Protein AF-A0A6B0DGQ0-F1 (afdb_monomer_lite)

Sequence (164 aa):
MDPNSLLRFLIGILFLSIASYQDIKKREVNTIIFLLMGLIGIFLMFFEFRLDIGIFIALIIFIISFFNIKKMDHILNIFLLIILILYLYYGGNKIIFVDSILLLIFKYLYYSGLLMGGADTKAMMAITLLIPYYPVTFTGLDIRTQIVSIIFPYPIEVLFYSVI

pLDDT: mean 89.14, std 8.34, range [58.31, 97.69]

Secondary structure (DSSP, 8-state):
--HHHHHHHHHHHHHHHHHHHHHHHHS---HHHHHHHHHHHHHHHHHHTTT-HHHHHHHHHHHHHHHT-GGGHHHHHHHHHHHHHHHHHTT--HHHHHHHHHHHHHHHHHHHTSS--HHHHHHHHHHHHH--S--HHHHSS--TTSHHHHHS-HHHHHHHHHH-

Structure (mmCIF, N/CA/C/O backbone):
data_AF-A0A6B0DGQ0-F1
#
_entry.id   AF-A0A6B0DGQ0-F1
#
loop_
_atom_site.group_PDB
_atom_site.id
_atom_site.type_symbol
_atom_site.label_atom_id
_atom_site.label_alt_id
_atom_site.label_comp_id
_atom_site.label_asym_id
_atom_site.label_entity_id
_atom_site.label_seq_id
_atom_site.pdbx_PDB_ins_code
_atom_site.Cartn_x
_atom_site.Cartn_y
_atom_site.Cartn_z
_atom_site.occupancy
_atom_site.B_iso_or_equiv
_atom_site.auth_seq_id
_atom_site.auth_comp_id
_atom_site.auth_asym_id
_atom_site.auth_atom_id
_atom_site.pdbx_PDB_model_num
ATOM 1 N N . MET A 1 1 ? -9.438 -12.649 -19.478 1.00 58.31 1 MET A N 1
ATOM 2 C CA . MET A 1 1 ? -9.562 -12.355 -18.035 1.00 58.31 1 MET A CA 1
ATOM 3 C C . MET A 1 1 ? -8.210 -12.602 -17.417 1.00 58.31 1 MET A C 1
ATOM 5 O O . MET A 1 1 ? -7.667 -13.674 -17.651 1.00 58.31 1 MET A O 1
ATOM 9 N N . ASP A 1 2 ? -7.647 -11.630 -16.709 1.00 73.12 2 ASP A N 1
ATOM 10 C CA . ASP A 1 2 ? -6.420 -11.885 -15.963 1.00 73.12 2 ASP A CA 1
ATOM 11 C C . ASP A 1 2 ? -6.789 -12.413 -14.567 1.00 73.12 2 ASP A C 1
ATOM 13 O O . ASP A 1 2 ? -7.297 -11.637 -13.746 1.00 73.12 2 ASP A O 1
ATOM 17 N N . PRO A 1 3 ? -6.578 -13.715 -14.296 1.00 78.00 3 PRO A N 1
ATOM 18 C CA . PRO A 1 3 ? -7.027 -14.348 -13.061 1.00 78.00 3 PRO A CA 1
ATOM 19 C C . PRO A 1 3 ? -6.387 -13.723 -11.816 1.00 78.00 3 PRO A C 1
ATOM 21 O O . PRO A 1 3 ? -7.023 -13.694 -10.764 1.00 78.00 3 PRO A O 1
ATOM 24 N N . ASN A 1 4 ? -5.178 -13.164 -11.935 1.00 83.75 4 ASN A N 1
ATOM 25 C CA . ASN A 1 4 ? -4.488 -12.523 -10.818 1.00 83.75 4 ASN A CA 1
ATOM 26 C C . ASN A 1 4 ? -5.198 -11.231 -10.375 1.00 83.75 4 ASN A C 1
ATOM 28 O O . ASN A 1 4 ? -5.487 -11.049 -9.192 1.00 83.75 4 ASN A O 1
ATOM 32 N N . SER A 1 5 ? -5.564 -10.363 -11.327 1.00 84.00 5 SER A N 1
ATOM 33 C CA . SER A 1 5 ? -6.314 -9.132 -11.027 1.00 84.00 5 SER A CA 1
ATOM 34 C C . SER A 1 5 ? -7.673 -9.403 -10.369 1.00 84.00 5 SER A C 1
ATOM 36 O O . SER A 1 5 ? -8.048 -8.721 -9.415 1.00 84.00 5 SER A O 1
ATOM 38 N N . LEU A 1 6 ? -8.396 -10.428 -10.839 1.00 87.00 6 LEU A N 1
ATOM 39 C CA . LEU A 1 6 ? -9.690 -10.813 -10.278 1.00 87.00 6 LEU A CA 1
ATOM 40 C C . LEU A 1 6 ? -9.535 -11.372 -8.860 1.00 87.00 6 LEU A C 1
ATOM 42 O O . LEU A 1 6 ? -10.303 -11.006 -7.973 1.00 87.00 6 LEU A O 1
ATOM 46 N N . LEU A 1 7 ? -8.526 -12.216 -8.633 1.00 91.06 7 LEU A N 1
ATOM 47 C CA . LEU A 1 7 ? -8.230 -12.772 -7.315 1.00 91.06 7 LEU A CA 1
ATOM 48 C C . LEU A 1 7 ? -7.950 -11.662 -6.292 1.00 91.06 7 LEU A C 1
ATOM 50 O O . LEU A 1 7 ? -8.576 -11.640 -5.234 1.00 91.06 7 LEU A O 1
ATOM 54 N N . ARG A 1 8 ? -7.061 -10.716 -6.626 1.00 92.38 8 ARG A N 1
ATOM 55 C CA . ARG A 1 8 ? -6.745 -9.550 -5.781 1.00 92.38 8 ARG A CA 1
ATOM 56 C C . ARG A 1 8 ? -8.001 -8.750 -5.433 1.00 92.38 8 ARG A C 1
ATOM 58 O O . ARG A 1 8 ? -8.221 -8.422 -4.269 1.00 92.38 8 ARG A O 1
ATOM 65 N N . PHE A 1 9 ? -8.849 -8.493 -6.428 1.00 90.81 9 PHE A N 1
ATOM 66 C CA . PHE A 1 9 ? -10.098 -7.760 -6.243 1.00 90.81 9 PHE A CA 1
ATOM 67 C C . PHE A 1 9 ? -11.086 -8.488 -5.319 1.00 90.81 9 PHE A C 1
ATOM 69 O O . PHE A 1 9 ? -11.619 -7.881 -4.391 1.00 90.81 9 PHE A O 1
ATOM 76 N N . LEU A 1 10 ? -11.285 -9.796 -5.513 1.00 93.00 10 LEU A N 1
ATOM 77 C CA . LEU A 1 10 ? -12.168 -10.608 -4.668 1.00 93.00 10 LEU A CA 1
ATOM 78 C C . LEU A 1 10 ? -11.670 -10.698 -3.221 1.00 93.00 10 LEU A C 1
ATOM 80 O O . LEU A 1 10 ? -12.472 -10.593 -2.293 1.00 93.00 10 LEU A O 1
ATOM 84 N N . ILE A 1 11 ? -10.355 -10.840 -3.018 1.00 95.50 11 ILE A N 1
ATOM 85 C CA . ILE A 1 11 ? -9.744 -10.779 -1.682 1.00 95.50 11 ILE A CA 1
ATOM 86 C C . ILE A 1 11 ? -10.029 -9.414 -1.046 1.00 95.50 11 ILE A C 1
ATOM 88 O O . ILE A 1 11 ? -10.439 -9.356 0.112 1.00 95.50 11 ILE A O 1
ATOM 92 N N . GLY A 1 12 ? -9.877 -8.327 -1.805 1.00 94.56 12 GLY A N 1
ATOM 93 C CA . GLY A 1 12 ? -10.156 -6.972 -1.330 1.00 94.56 12 GLY A CA 1
ATOM 94 C C . GLY A 1 12 ? -11.603 -6.813 -0.871 1.00 94.56 12 GLY A C 1
ATOM 95 O O . GLY A 1 12 ? -11.840 -6.397 0.263 1.00 94.56 12 GLY A O 1
ATOM 96 N N . ILE A 1 13 ? -12.568 -7.230 -1.699 1.00 94.44 13 ILE A N 1
ATOM 97 C CA . ILE A 1 13 ? -13.994 -7.224 -1.339 1.00 94.44 13 ILE A CA 1
ATOM 98 C C . ILE A 1 13 ? -14.233 -8.014 -0.056 1.00 94.44 13 ILE A C 1
ATOM 100 O O . ILE A 1 13 ? -14.934 -7.530 0.832 1.00 94.44 13 ILE A O 1
ATOM 104 N N . LEU A 1 14 ? -13.660 -9.212 0.062 1.00 96.75 14 LEU A N 1
ATOM 105 C CA . LEU A 1 14 ? -13.858 -10.071 1.225 1.00 96.75 14 LEU A CA 1
ATOM 106 C C . LEU A 1 14 ? -13.369 -9.392 2.511 1.00 96.75 14 LEU A C 1
ATOM 108 O O . LEU A 1 14 ? -14.125 -9.298 3.479 1.00 96.75 14 LEU A O 1
ATOM 112 N N . PHE A 1 15 ? -12.140 -8.873 2.521 1.00 96.81 15 PHE A N 1
ATOM 113 C CA . PHE A 1 15 ? -11.566 -8.219 3.700 1.00 96.81 15 PHE A CA 1
ATOM 114 C C . PHE A 1 15 ? -12.291 -6.912 4.050 1.00 96.81 15 PHE A C 1
ATOM 116 O O . PHE A 1 15 ? -12.591 -6.683 5.224 1.00 96.81 15 PHE A O 1
ATOM 123 N N . LEU A 1 16 ? -12.635 -6.091 3.053 1.00 94.81 16 LEU A N 1
ATOM 124 C CA . LEU A 1 16 ? -13.374 -4.841 3.263 1.00 94.81 16 LEU A CA 1
ATOM 125 C C . LEU A 1 16 ? -14.815 -5.088 3.723 1.00 94.81 16 LEU A C 1
ATOM 127 O O . LEU A 1 16 ? -15.307 -4.363 4.583 1.00 94.81 16 LEU A O 1
ATOM 131 N N . SER A 1 17 ? -15.473 -6.144 3.241 1.00 95.50 17 SER A N 1
ATOM 132 C CA . SER A 1 17 ? -16.812 -6.532 3.710 1.00 95.50 17 SER A CA 1
ATOM 133 C C . SER A 1 17 ? -16.782 -6.988 5.168 1.00 95.50 17 SER A C 1
ATOM 135 O O . SER A 1 17 ? -17.650 -6.611 5.956 1.00 95.50 17 SER A O 1
ATOM 137 N N . ILE A 1 18 ? -15.756 -7.756 5.560 1.00 95.56 18 ILE A N 1
ATOM 138 C CA . ILE A 1 18 ? -15.550 -8.145 6.963 1.00 95.56 18 ILE A CA 1
ATOM 139 C C . ILE A 1 18 ? -15.288 -6.906 7.827 1.00 95.56 18 ILE A C 1
ATOM 141 O O . ILE A 1 18 ? -15.868 -6.793 8.908 1.00 95.56 18 ILE A O 1
ATOM 145 N N . ALA A 1 19 ? -14.445 -5.980 7.362 1.00 93.94 19 ALA A N 1
ATOM 146 C CA . ALA A 1 19 ? -14.165 -4.727 8.060 1.00 93.94 19 ALA A CA 1
ATOM 147 C C . ALA A 1 19 ? -15.433 -3.878 8.233 1.00 93.94 19 ALA A C 1
ATOM 149 O O . ALA A 1 19 ? -15.738 -3.468 9.348 1.00 93.94 19 ALA A O 1
ATOM 150 N N . SER A 1 20 ? -16.215 -3.701 7.167 1.00 93.69 20 SER A N 1
ATOM 151 C CA . SER A 1 20 ? -17.483 -2.964 7.187 1.00 93.69 20 SER A CA 1
ATOM 152 C C . SER A 1 20 ? -18.492 -3.589 8.155 1.00 93.69 20 SER A C 1
ATOM 154 O O . SER A 1 20 ? -19.090 -2.895 8.975 1.00 93.69 20 SER A O 1
ATOM 156 N N . TYR A 1 21 ? -18.622 -4.918 8.153 1.00 94.94 21 TYR A N 1
ATOM 157 C CA . TYR A 1 21 ? -19.480 -5.611 9.114 1.00 94.94 21 TYR A CA 1
ATOM 158 C C . TYR A 1 21 ? -19.017 -5.417 10.569 1.00 94.94 21 TYR A C 1
ATOM 160 O O . TYR A 1 21 ? -19.849 -5.238 11.464 1.00 94.94 21 TYR A O 1
ATOM 168 N N . GLN A 1 22 ? -17.704 -5.445 10.828 1.00 93.12 22 GLN A N 1
ATOM 169 C CA . GLN A 1 22 ? -17.166 -5.173 12.165 1.00 93.12 22 GLN A CA 1
ATOM 170 C C . GLN A 1 22 ? -17.438 -3.740 12.610 1.00 93.12 22 GLN A C 1
ATOM 172 O O . GLN A 1 22 ? -17.868 -3.554 13.748 1.00 93.12 22 GLN A O 1
ATOM 177 N N . ASP A 1 23 ? -17.265 -2.771 11.715 1.00 91.25 23 ASP A N 1
ATOM 178 C CA . ASP A 1 23 ? -17.545 -1.366 11.993 1.00 91.25 23 ASP A CA 1
ATOM 179 C C . ASP A 1 23 ? -19.015 -1.147 12.381 1.00 91.25 23 ASP A C 1
ATOM 181 O O . ASP A 1 23 ? -19.316 -0.576 13.428 1.00 91.25 23 ASP A O 1
ATOM 185 N N . ILE A 1 24 ? -19.953 -1.726 11.622 1.00 91.81 24 ILE A N 1
ATOM 186 C CA . ILE A 1 24 ? -21.391 -1.644 11.926 1.00 91.81 24 ILE A CA 1
ATOM 187 C C . ILE A 1 24 ? -21.706 -2.270 13.292 1.00 9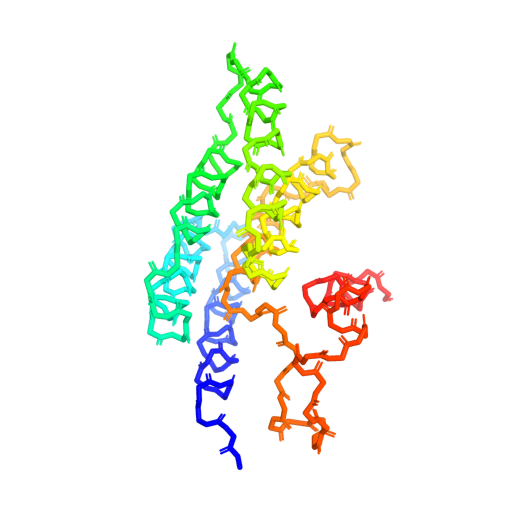1.81 24 ILE A C 1
ATOM 189 O O . ILE A 1 24 ? -22.476 -1.709 14.075 1.00 91.81 24 ILE A O 1
ATOM 193 N N . LYS A 1 25 ? -21.127 -3.442 13.589 1.00 91.81 25 LYS A N 1
ATOM 194 C CA . LYS A 1 25 ? -21.470 -4.224 14.786 1.00 91.81 25 LYS A CA 1
ATOM 195 C C . LYS A 1 25 ? -20.798 -3.723 16.063 1.00 91.81 25 LYS A C 1
ATOM 197 O O . LYS A 1 25 ? -21.400 -3.801 17.130 1.00 91.81 25 LYS A O 1
ATOM 202 N N . LYS A 1 26 ? -19.536 -3.304 15.975 1.00 90.44 26 LYS A N 1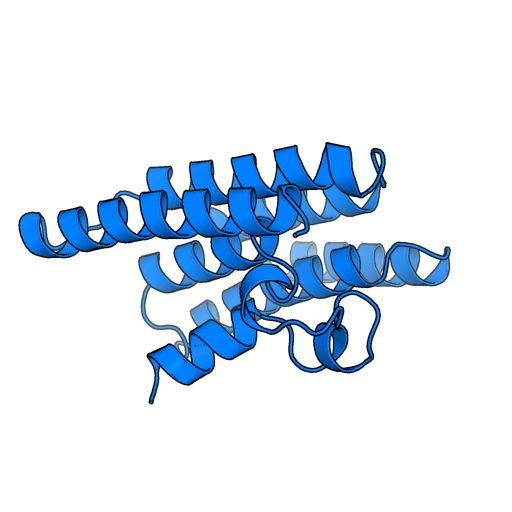
ATOM 203 C CA . LYS A 1 26 ? -18.678 -3.001 17.131 1.00 90.44 26 LYS A CA 1
ATOM 204 C C . LYS A 1 26 ? -18.264 -1.534 17.206 1.00 90.44 26 LYS A C 1
ATOM 206 O O . LYS A 1 26 ? -17.658 -1.165 18.202 1.00 90.44 26 LYS A O 1
ATOM 211 N N . ARG A 1 27 ? -18.591 -0.721 16.191 1.00 86.19 27 ARG A N 1
ATOM 212 C CA . ARG A 1 27 ? -18.104 0.664 16.019 1.00 86.19 27 ARG A CA 1
ATOM 213 C C . ARG A 1 27 ? -16.580 0.776 16.002 1.00 86.19 27 ARG A C 1
ATOM 215 O O . ARG A 1 27 ? -16.031 1.842 16.248 1.00 86.19 27 ARG A O 1
ATOM 222 N N . GLU A 1 28 ? -15.911 -0.338 15.719 1.00 87.88 28 GLU A N 1
ATOM 223 C CA . GLU A 1 28 ? -14.464 -0.461 15.661 1.00 87.88 28 GLU A CA 1
ATOM 224 C C . G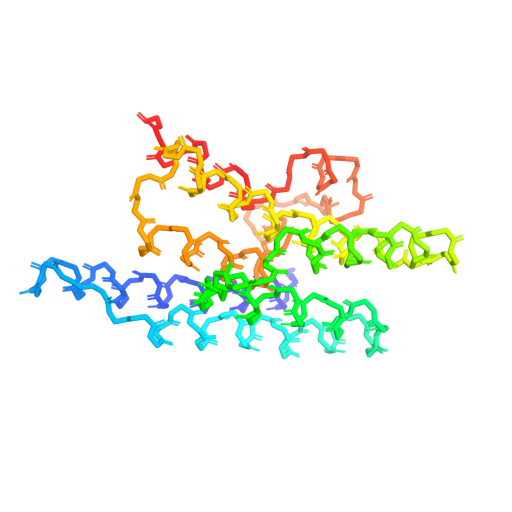LU A 1 28 ? -14.090 -1.553 14.656 1.00 87.88 28 GLU A C 1
ATOM 226 O O . GLU A 1 28 ? -14.719 -2.616 14.599 1.00 87.88 28 GLU A O 1
ATOM 231 N N . VAL A 1 29 ? -13.013 -1.320 13.907 1.00 90.12 29 VAL A N 1
ATOM 232 C CA . VAL A 1 29 ? -12.445 -2.296 12.973 1.00 90.12 29 VAL A CA 1
ATOM 233 C C . VAL A 1 29 ? -11.124 -2.816 13.517 1.00 90.12 29 VAL A C 1
ATOM 235 O O . VAL A 1 29 ? -10.220 -2.046 13.855 1.00 90.12 29 VAL A O 1
ATOM 238 N N . ASN A 1 30 ? -10.972 -4.142 13.562 1.00 92.00 30 ASN A N 1
ATOM 239 C CA . ASN A 1 30 ? -9.715 -4.730 13.999 1.00 92.00 30 ASN A CA 1
ATOM 240 C C . ASN A 1 30 ? -8.601 -4.440 12.980 1.00 92.00 30 ASN A C 1
ATOM 242 O O . ASN A 1 30 ? -8.650 -4.874 11.830 1.00 92.00 30 ASN A O 1
ATOM 246 N N . THR A 1 31 ? -7.544 -3.777 13.451 1.00 93.50 31 THR A N 1
ATOM 247 C CA . THR A 1 31 ? -6.343 -3.452 12.670 1.00 93.50 31 THR A CA 1
ATOM 248 C C . THR A 1 31 ? -5.727 -4.679 11.979 1.00 93.50 31 THR A C 1
ATOM 250 O O . THR A 1 31 ? -5.185 -4.549 10.884 1.00 93.50 31 THR A O 1
ATOM 253 N N . ILE A 1 32 ? -5.838 -5.876 12.567 1.00 94.19 32 ILE A N 1
ATOM 254 C CA . ILE A 1 32 ? -5.276 -7.117 12.004 1.00 94.19 32 ILE A CA 1
ATOM 255 C C . ILE A 1 32 ? -5.831 -7.418 10.601 1.00 94.19 32 ILE A C 1
ATOM 257 O O . ILE A 1 32 ? -5.098 -7.950 9.772 1.00 94.19 32 ILE A O 1
ATOM 261 N N . ILE A 1 33 ? -7.080 -7.038 10.304 1.00 95.19 33 ILE A N 1
ATOM 262 C CA . ILE A 1 33 ? -7.699 -7.263 8.986 1.00 95.19 33 ILE A CA 1
ATOM 263 C C . ILE A 1 33 ? -6.880 -6.572 7.895 1.00 95.19 33 ILE A C 1
ATOM 265 O O . ILE A 1 33 ? -6.486 -7.209 6.921 1.00 95.19 33 ILE A O 1
ATOM 269 N N . PHE A 1 34 ? -6.568 -5.289 8.084 1.00 96.50 34 PHE A N 1
ATOM 270 C CA . PHE A 1 34 ? -5.804 -4.516 7.107 1.00 96.50 34 PHE A CA 1
ATOM 271 C C . PHE A 1 34 ? -4.339 -4.948 7.042 1.00 96.50 34 PHE A C 1
ATOM 273 O O . PHE A 1 34 ? -3.757 -4.962 5.960 1.00 96.50 34 PHE A O 1
ATOM 280 N N . LEU A 1 35 ? -3.756 -5.368 8.170 1.00 97.19 35 LEU A N 1
ATOM 281 C CA . LEU A 1 35 ? -2.397 -5.912 8.183 1.00 97.19 35 LEU A CA 1
ATOM 282 C C . LEU A 1 35 ? -2.310 -7.179 7.322 1.00 97.19 35 LEU A C 1
ATOM 284 O O . LEU A 1 35 ? -1.450 -7.270 6.451 1.00 97.19 35 LEU A O 1
ATOM 288 N N . LEU A 1 36 ? -3.224 -8.132 7.531 1.00 97.56 36 LEU A N 1
ATOM 289 C CA . LEU A 1 36 ? -3.290 -9.361 6.740 1.00 97.56 36 LEU A CA 1
ATOM 290 C C . LEU A 1 36 ? -3.564 -9.063 5.266 1.00 97.56 36 LEU A C 1
ATOM 292 O O . LEU A 1 36 ? -2.906 -9.639 4.406 1.00 97.56 36 LEU A O 1
ATOM 296 N N . MET A 1 37 ? -4.477 -8.135 4.974 1.00 97.50 37 MET A N 1
ATOM 297 C CA . MET A 1 37 ? -4.781 -7.726 3.603 1.00 97.50 37 MET A CA 1
ATOM 298 C C . MET A 1 37 ? -3.538 -7.178 2.880 1.00 97.50 37 MET A C 1
ATOM 300 O O . MET A 1 37 ? -3.238 -7.613 1.769 1.00 97.50 37 MET A O 1
ATOM 304 N N . GLY A 1 38 ? -2.774 -6.290 3.525 1.00 97.06 38 GLY A N 1
ATOM 305 C CA . GLY A 1 38 ? -1.529 -5.756 2.963 1.00 97.06 38 GLY A CA 1
ATOM 306 C C . GLY A 1 38 ? -0.437 -6.820 2.802 1.00 97.06 38 GLY A C 1
ATOM 307 O O . GLY A 1 38 ? 0.222 -6.869 1.765 1.00 97.06 38 GLY A O 1
ATOM 308 N N . LEU A 1 39 ? -0.283 -7.726 3.777 1.00 97.69 39 LEU A N 1
ATOM 309 C CA . LEU A 1 39 ? 0.674 -8.838 3.691 1.00 97.69 39 LEU A CA 1
ATOM 310 C C . LEU A 1 39 ? 0.329 -9.825 2.567 1.00 97.69 39 LEU A C 1
ATOM 312 O O . LEU A 1 39 ? 1.230 -10.284 1.866 1.00 97.69 39 LEU A O 1
ATOM 316 N N . ILE A 1 40 ? -0.958 -10.117 2.351 1.00 97.50 40 ILE A N 1
ATOM 317 C CA . ILE A 1 40 ? -1.421 -10.906 1.199 1.00 97.50 40 ILE A CA 1
ATOM 318 C C . ILE A 1 40 ? -1.099 -10.170 -0.106 1.00 97.50 40 ILE A C 1
ATOM 320 O O . ILE A 1 40 ? -0.618 -10.793 -1.049 1.00 97.50 40 ILE A O 1
ATOM 324 N N . GLY A 1 41 ? -1.298 -8.849 -0.157 1.00 96.06 41 GLY A N 1
ATOM 325 C CA . GLY A 1 41 ? -0.917 -8.027 -1.306 1.00 96.06 41 GLY A CA 1
ATOM 326 C C . GLY A 1 41 ? 0.565 -8.155 -1.662 1.00 96.06 41 GLY A C 1
ATOM 327 O O . GLY A 1 41 ? 0.895 -8.485 -2.802 1.00 96.06 41 GLY A O 1
ATOM 328 N N . ILE A 1 42 ? 1.444 -8.013 -0.667 1.00 96.06 42 ILE A N 1
ATOM 329 C CA . ILE A 1 42 ? 2.898 -8.195 -0.813 1.00 96.06 42 ILE A CA 1
ATOM 330 C C . ILE A 1 42 ? 3.238 -9.619 -1.264 1.00 96.06 42 ILE A C 1
ATOM 332 O O . ILE A 1 42 ? 4.048 -9.804 -2.172 1.00 96.06 42 ILE A O 1
ATOM 336 N N . PHE A 1 43 ? 2.595 -10.632 -0.676 1.00 95.62 43 PHE A N 1
ATOM 337 C CA . PHE A 1 43 ? 2.773 -12.024 -1.085 1.00 95.62 43 PHE A CA 1
ATOM 338 C C . PHE A 1 43 ? 2.438 -12.223 -2.568 1.00 95.62 43 PHE A C 1
ATOM 340 O O . PHE A 1 43 ? 3.226 -12.816 -3.299 1.00 95.62 43 PHE A O 1
ATOM 347 N N . LEU A 1 44 ? 1.323 -11.665 -3.043 1.00 94.06 44 LEU A N 1
ATOM 348 C CA . LEU A 1 44 ? 0.943 -11.719 -4.455 1.00 94.06 44 LEU A CA 1
ATOM 349 C C . LEU A 1 44 ? 1.908 -10.919 -5.351 1.00 94.06 44 LEU A C 1
ATOM 351 O O . LEU A 1 44 ? 2.223 -11.360 -6.457 1.00 94.06 44 LEU A O 1
ATOM 355 N N . MET A 1 45 ? 2.426 -9.775 -4.882 1.00 92.50 45 MET A N 1
ATOM 356 C CA . MET A 1 45 ? 3.443 -8.996 -5.609 1.00 92.50 45 MET A CA 1
ATOM 357 C C . MET A 1 45 ? 4.733 -9.793 -5.843 1.00 92.50 45 MET A C 1
ATOM 359 O O . MET A 1 45 ? 5.335 -9.642 -6.905 1.00 92.50 45 MET A O 1
ATOM 363 N N . PHE A 1 46 ? 5.141 -10.674 -4.920 1.00 92.88 46 PHE A N 1
ATOM 364 C CA . PHE A 1 46 ? 6.320 -11.527 -5.118 1.00 92.88 46 PHE A CA 1
ATOM 365 C C . PHE A 1 46 ? 6.200 -12.450 -6.334 1.00 92.88 46 PHE A C 1
ATOM 367 O O . PHE A 1 46 ? 7.179 -12.604 -7.070 1.00 92.88 46 PHE A O 1
ATOM 374 N N . PHE A 1 47 ? 5.016 -13.023 -6.573 1.00 90.00 47 PHE A N 1
ATOM 375 C CA . PHE A 1 47 ? 4.770 -13.859 -7.755 1.00 90.00 47 PHE A CA 1
ATOM 376 C C . PHE A 1 47 ? 4.725 -13.036 -9.037 1.00 90.00 47 PHE A C 1
ATOM 378 O O . PHE A 1 47 ? 5.235 -13.463 -10.070 1.00 90.00 47 PHE A O 1
ATOM 385 N N . GLU A 1 48 ? 4.129 -11.852 -8.968 1.00 88.38 48 GLU A N 1
ATOM 386 C CA . GLU A 1 48 ? 3.917 -11.008 -10.136 1.00 88.38 48 GLU A CA 1
ATOM 387 C C . GLU A 1 48 ? 5.203 -10.335 -10.629 1.00 88.38 48 GLU A C 1
ATOM 389 O O . GLU A 1 48 ? 5.514 -10.376 -11.819 1.00 88.38 48 GLU A O 1
ATOM 394 N N . PHE A 1 49 ? 5.987 -9.771 -9.711 1.00 89.75 49 PHE A N 1
ATOM 395 C CA . PHE A 1 49 ? 7.194 -9.008 -10.029 1.00 89.75 49 PHE A CA 1
ATOM 396 C C . PHE A 1 49 ? 8.487 -9.805 -9.828 1.00 89.75 49 PHE A C 1
ATOM 398 O O . PHE A 1 49 ? 9.563 -9.222 -9.756 1.00 89.75 49 PHE A O 1
ATOM 405 N N . ARG A 1 50 ? 8.407 -11.141 -9.762 1.00 89.88 50 ARG A N 1
ATOM 406 C CA . ARG A 1 50 ? 9.570 -12.051 -9.741 1.00 89.88 50 ARG A CA 1
ATOM 407 C C . ARG A 1 50 ? 10.635 -11.675 -8.700 1.00 89.88 50 ARG A C 1
ATOM 409 O O . ARG A 1 50 ? 11.816 -11.608 -9.026 1.00 89.88 50 ARG A O 1
ATOM 416 N N . LEU A 1 51 ? 10.219 -11.467 -7.449 1.00 87.00 51 LEU A N 1
ATOM 417 C CA . LEU A 1 51 ? 11.128 -11.148 -6.333 1.00 87.00 51 LEU A CA 1
ATOM 418 C C . LEU A 1 51 ? 11.952 -9.857 -6.533 1.00 87.00 51 LEU A C 1
ATOM 420 O O . LEU A 1 51 ? 13.078 -9.759 -6.049 1.00 87.00 51 LEU A O 1
ATOM 424 N N . ASP A 1 52 ? 11.391 -8.860 -7.221 1.00 93.12 52 ASP A N 1
ATOM 425 C CA . ASP A 1 52 ? 11.989 -7.528 -7.334 1.00 93.12 52 ASP A CA 1
ATOM 426 C C . ASP A 1 52 ? 12.322 -6.937 -5.947 1.00 93.12 52 ASP A C 1
ATOM 428 O O . ASP A 1 52 ? 11.529 -7.012 -5.002 1.00 93.12 52 ASP A O 1
ATOM 432 N N . ILE A 1 53 ? 13.509 -6.335 -5.815 1.00 92.44 53 ILE A N 1
ATOM 433 C CA . ILE A 1 53 ? 14.010 -5.822 -4.534 1.00 92.44 53 ILE A CA 1
ATOM 434 C C . ILE A 1 53 ? 13.126 -4.703 -3.961 1.00 92.44 53 ILE A C 1
ATOM 436 O O . ILE A 1 53 ? 13.044 -4.532 -2.741 1.00 92.44 53 ILE A O 1
ATOM 440 N N . GLY A 1 54 ? 12.411 -3.987 -4.832 1.00 94.19 54 GLY A N 1
ATOM 441 C CA . GLY A 1 54 ? 11.441 -2.965 -4.465 1.00 94.19 54 GLY A CA 1
ATOM 442 C C . GLY A 1 54 ? 10.317 -3.492 -3.576 1.00 94.19 54 GLY A C 1
ATOM 443 O O . GLY A 1 54 ? 9.800 -2.743 -2.751 1.00 94.19 54 GLY A O 1
ATOM 444 N N . ILE A 1 55 ? 9.974 -4.782 -3.664 1.00 95.50 55 ILE A N 1
ATOM 445 C CA . ILE A 1 55 ? 8.921 -5.389 -2.835 1.00 95.50 55 ILE A CA 1
ATOM 446 C C . ILE A 1 55 ? 9.323 -5.367 -1.356 1.00 95.50 55 ILE A C 1
ATOM 448 O O . ILE A 1 55 ? 8.495 -5.091 -0.488 1.00 95.50 55 ILE A O 1
ATOM 452 N N . PHE A 1 56 ? 10.603 -5.600 -1.054 1.00 95.50 56 PHE A N 1
ATOM 453 C CA . PHE A 1 56 ? 11.108 -5.514 0.318 1.00 95.50 56 PHE A CA 1
ATOM 454 C C . PHE A 1 56 ? 11.092 -4.074 0.830 1.00 95.50 56 PHE A C 1
ATOM 456 O O . PHE A 1 56 ? 10.752 -3.842 1.989 1.00 95.50 56 PHE A O 1
ATOM 463 N N . ILE A 1 57 ? 11.403 -3.103 -0.035 1.00 94.88 57 ILE A N 1
ATOM 464 C CA . ILE A 1 57 ? 11.316 -1.677 0.302 1.00 94.88 57 ILE A CA 1
ATOM 465 C C . ILE A 1 57 ? 9.857 -1.308 0.623 1.00 94.88 57 ILE A C 1
ATOM 467 O O . ILE A 1 57 ? 9.596 -0.721 1.674 1.00 94.88 57 ILE A O 1
ATOM 471 N N . ALA A 1 58 ? 8.905 -1.728 -0.218 1.00 96.50 58 ALA A N 1
ATOM 472 C CA . ALA A 1 58 ? 7.473 -1.523 -0.004 1.00 96.50 58 ALA A CA 1
ATOM 473 C C . ALA A 1 58 ? 6.980 -2.176 1.300 1.00 96.50 58 ALA A C 1
ATOM 475 O O . ALA A 1 58 ? 6.257 -1.542 2.067 1.00 96.50 58 ALA A O 1
ATOM 476 N N . LEU A 1 59 ? 7.420 -3.404 1.604 1.00 96.75 59 LEU A N 1
ATOM 477 C CA . LEU A 1 59 ? 7.116 -4.099 2.861 1.00 96.75 59 LEU A CA 1
ATOM 478 C C . LEU A 1 59 ? 7.616 -3.320 4.082 1.00 96.75 59 LEU A C 1
ATOM 480 O O . LEU A 1 59 ? 6.871 -3.140 5.045 1.00 96.75 59 LEU A O 1
ATOM 484 N N . ILE A 1 60 ? 8.864 -2.846 4.049 1.00 95.00 60 ILE A N 1
ATOM 485 C CA . ILE A 1 60 ? 9.452 -2.071 5.148 1.00 95.00 60 ILE A CA 1
ATOM 486 C C . ILE A 1 60 ? 8.665 -0.772 5.354 1.00 95.00 60 ILE A C 1
ATOM 488 O O . ILE A 1 60 ? 8.267 -0.473 6.483 1.00 95.00 60 ILE A O 1
ATOM 492 N N . ILE A 1 61 ? 8.386 -0.034 4.273 1.00 95.31 61 ILE A N 1
ATOM 493 C CA . ILE A 1 61 ? 7.580 1.193 4.327 1.00 95.31 61 ILE A CA 1
ATOM 494 C C . ILE A 1 61 ? 6.196 0.893 4.901 1.00 95.31 61 ILE A C 1
ATOM 496 O O . ILE A 1 61 ? 5.741 1.622 5.784 1.00 95.31 61 ILE A O 1
ATOM 500 N N . PHE A 1 62 ? 5.543 -0.174 4.438 1.00 96.38 62 PHE A N 1
ATOM 501 C CA . PHE A 1 62 ? 4.220 -0.573 4.900 1.00 96.38 62 PHE A CA 1
ATOM 502 C C . PHE A 1 62 ? 4.208 -0.821 6.402 1.00 96.38 62 PHE A C 1
ATOM 504 O O . PHE A 1 62 ? 3.448 -0.167 7.104 1.00 96.38 62 PHE A O 1
ATOM 511 N N . ILE A 1 63 ? 5.082 -1.690 6.917 1.00 94.94 63 ILE A N 1
ATOM 512 C CA . ILE A 1 63 ? 5.114 -2.032 8.346 1.00 94.94 63 ILE A CA 1
ATOM 513 C C . ILE A 1 63 ? 5.358 -0.789 9.207 1.00 94.94 63 ILE A C 1
ATOM 515 O O . ILE A 1 63 ? 4.643 -0.551 10.182 1.00 94.94 63 ILE A O 1
ATOM 519 N N . ILE A 1 64 ? 6.328 0.040 8.828 1.00 92.44 64 ILE A N 1
ATOM 520 C CA . ILE A 1 64 ? 6.680 1.242 9.590 1.00 92.44 64 ILE A CA 1
ATOM 521 C C . ILE A 1 64 ? 5.529 2.252 9.584 1.00 92.44 64 ILE A C 1
ATOM 523 O O . ILE A 1 64 ? 5.177 2.810 10.627 1.00 92.44 64 ILE A O 1
ATOM 527 N N . SER A 1 65 ? 4.923 2.472 8.419 1.00 91.81 65 SER A N 1
ATOM 528 C CA . SER A 1 65 ? 3.818 3.418 8.247 1.00 91.81 65 SER A CA 1
ATOM 529 C C . SER A 1 65 ? 2.541 2.933 8.936 1.00 91.81 65 SER A C 1
ATOM 531 O O . SER A 1 65 ? 1.852 3.722 9.578 1.00 91.81 65 SER A O 1
ATOM 533 N N . PHE A 1 66 ? 2.274 1.628 8.890 1.00 92.62 66 PHE A N 1
ATOM 534 C CA . PHE A 1 66 ? 1.091 0.992 9.463 1.00 92.62 66 PHE A CA 1
ATOM 535 C C . PHE A 1 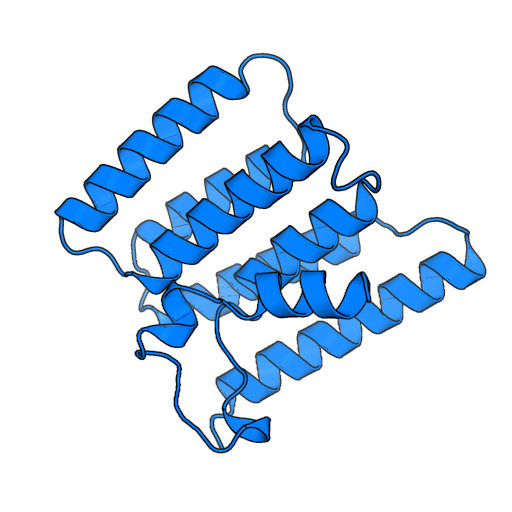66 ? 1.062 1.048 10.999 1.00 92.62 66 PHE A C 1
ATOM 537 O O . PHE A 1 66 ? -0.002 1.253 11.592 1.00 92.62 66 PHE A O 1
ATOM 544 N N . PHE A 1 67 ? 2.220 0.889 11.652 1.00 91.06 67 PHE A N 1
ATOM 545 C CA . PHE A 1 67 ? 2.343 0.954 13.115 1.00 91.06 67 PHE A CA 1
ATOM 546 C C . PHE A 1 67 ? 2.643 2.355 13.663 1.00 91.06 67 PHE A C 1
ATOM 548 O O . PHE A 1 67 ? 2.613 2.538 14.879 1.00 91.06 67 PHE A O 1
ATOM 555 N N . ASN A 1 68 ? 2.878 3.348 12.800 1.00 85.06 68 ASN A N 1
ATOM 556 C CA . ASN A 1 68 ? 3.074 4.748 13.184 1.00 85.06 68 ASN A CA 1
ATOM 557 C C . ASN A 1 68 ? 4.167 4.945 14.266 1.00 85.06 68 ASN A C 1
ATOM 559 O O . ASN A 1 68 ? 3.916 5.449 15.367 1.00 85.06 68 ASN A O 1
ATOM 563 N N . ILE A 1 69 ? 5.398 4.514 13.970 1.00 78.94 69 ILE A N 1
ATOM 564 C CA . ILE A 1 69 ? 6.523 4.516 14.922 1.00 78.94 69 ILE A CA 1
ATOM 565 C C . ILE A 1 69 ? 7.077 5.944 15.117 1.00 78.94 69 ILE A C 1
ATOM 567 O O . ILE A 1 69 ? 8.010 6.367 14.446 1.00 78.94 69 ILE A O 1
ATOM 571 N N . LYS A 1 70 ? 6.543 6.689 16.093 1.00 73.69 70 LYS A N 1
ATOM 572 C CA . LYS A 1 70 ? 6.770 8.146 16.251 1.00 73.69 70 LYS A CA 1
ATOM 573 C C . LYS A 1 70 ? 8.217 8.620 16.471 1.00 73.69 70 LYS A C 1
ATOM 575 O O . LYS A 1 70 ? 8.542 9.741 16.099 1.00 73.69 70 LYS A O 1
ATOM 580 N N . LYS A 1 71 ? 9.089 7.838 17.120 1.00 68.31 71 LYS A N 1
ATOM 581 C CA . LYS A 1 71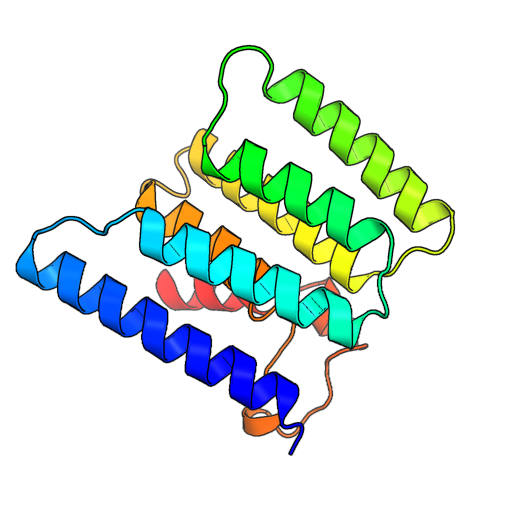 ? 10.330 8.379 17.727 1.00 68.31 71 LYS A CA 1
ATOM 582 C C . LYS A 1 71 ? 11.409 8.812 16.716 1.00 68.31 71 LYS A C 1
ATOM 584 O O . LYS A 1 71 ? 12.262 9.615 17.072 1.00 68.31 71 LYS A O 1
ATOM 589 N N . MET A 1 72 ? 11.378 8.310 15.478 1.00 73.62 72 MET A N 1
ATOM 590 C CA . MET A 1 72 ? 12.374 8.636 14.437 1.00 73.62 72 MET A CA 1
ATOM 591 C C . MET A 1 72 ? 11.774 8.652 13.022 1.00 73.62 72 MET A C 1
ATOM 593 O O . MET A 1 72 ? 12.464 8.437 12.026 1.00 73.62 72 MET A O 1
ATOM 597 N N . ASP A 1 73 ? 10.467 8.887 12.948 1.00 83.12 73 ASP A N 1
ATOM 598 C CA . ASP A 1 73 ? 9.664 8.560 11.777 1.00 83.12 73 ASP A CA 1
ATOM 599 C C . ASP A 1 73 ? 10.039 9.369 10.526 1.00 83.12 73 ASP A C 1
ATOM 601 O O . ASP A 1 73 ? 10.267 8.811 9.456 1.00 83.12 73 ASP A O 1
ATOM 605 N N . HIS A 1 74 ? 10.180 10.689 10.667 1.00 86.00 74 HIS A N 1
ATOM 606 C CA . HIS A 1 74 ? 10.459 11.575 9.535 1.00 86.00 74 HIS A CA 1
ATOM 607 C C . HIS A 1 74 ? 11.826 11.316 8.895 1.00 86.00 74 HIS A C 1
ATOM 609 O O . HIS A 1 74 ? 11.922 11.244 7.672 1.00 86.00 74 HIS A O 1
ATOM 615 N N . ILE A 1 75 ? 12.871 11.143 9.711 1.00 89.38 75 ILE A N 1
ATOM 616 C CA . ILE A 1 75 ? 14.234 10.863 9.229 1.00 89.38 75 ILE A CA 1
ATOM 617 C C . ILE A 1 75 ? 14.243 9.548 8.451 1.00 89.38 75 ILE A C 1
ATOM 619 O O . ILE A 1 75 ? 14.818 9.456 7.367 1.00 89.38 75 ILE A O 1
ATOM 623 N N . LEU A 1 76 ? 13.559 8.540 8.986 1.00 90.31 76 LEU A N 1
ATOM 624 C CA . LEU A 1 76 ? 13.491 7.228 8.373 1.00 90.31 76 LEU A CA 1
ATOM 625 C C . LEU A 1 76 ? 12.664 7.236 7.073 1.00 90.31 76 LEU A C 1
ATOM 627 O O . LEU A 1 76 ? 13.080 6.613 6.099 1.00 90.31 76 LEU A O 1
ATOM 631 N N . ASN A 1 77 ? 11.567 7.998 6.999 1.00 90.94 77 ASN A N 1
ATOM 632 C CA . ASN A 1 77 ? 10.810 8.172 5.752 1.00 90.94 77 ASN A CA 1
ATOM 633 C C . ASN A 1 77 ? 11.648 8.869 4.668 1.00 90.94 77 ASN A C 1
ATOM 635 O O . ASN A 1 77 ? 11.598 8.461 3.511 1.00 90.94 77 ASN A O 1
ATOM 639 N N . ILE A 1 78 ? 12.443 9.886 5.027 1.00 92.56 78 ILE A N 1
ATOM 640 C CA . ILE A 1 78 ? 13.352 10.566 4.086 1.00 92.56 78 ILE A CA 1
ATOM 641 C C . ILE A 1 78 ? 14.406 9.585 3.564 1.00 92.56 78 ILE A C 1
ATOM 643 O O . ILE A 1 78 ? 14.658 9.528 2.362 1.00 92.56 78 ILE A O 1
ATOM 647 N N . PHE A 1 79 ? 14.991 8.778 4.449 1.00 94.19 79 PHE A N 1
ATOM 648 C CA . PHE A 1 79 ? 15.950 7.747 4.060 1.00 94.19 79 PHE A CA 1
ATOM 649 C C . PHE A 1 79 ? 15.331 6.713 3.103 1.00 94.19 79 PHE A C 1
ATOM 651 O O . PHE A 1 79 ? 15.917 6.404 2.066 1.00 94.19 79 PHE A O 1
ATOM 658 N N . LEU A 1 80 ? 14.116 6.236 3.396 1.00 93.94 80 LEU A N 1
ATOM 659 C CA . LEU A 1 80 ? 13.377 5.319 2.522 1.00 93.94 80 LEU A CA 1
ATOM 660 C C . LEU A 1 80 ? 13.024 5.956 1.170 1.00 93.94 80 LEU A C 1
ATOM 662 O O . LEU A 1 80 ? 13.109 5.285 0.145 1.00 93.94 80 LEU A O 1
ATOM 666 N N . LEU A 1 81 ? 12.701 7.251 1.141 1.00 94.94 81 LEU A N 1
ATOM 667 C CA . LEU A 1 81 ? 12.461 7.991 -0.098 1.00 94.94 81 LEU A CA 1
ATOM 668 C C . LEU A 1 81 ? 13.726 8.067 -0.968 1.00 94.94 81 LEU A C 1
ATOM 670 O O . LEU A 1 81 ? 13.656 7.838 -2.172 1.00 94.94 81 LEU A O 1
ATOM 674 N N . ILE A 1 82 ? 14.892 8.328 -0.367 1.00 96.12 82 ILE A N 1
ATOM 675 C CA . ILE A 1 82 ? 16.179 8.319 -1.083 1.00 96.12 82 ILE A CA 1
ATOM 676 C C . ILE A 1 82 ? 16.449 6.928 -1.670 1.00 96.12 82 ILE A C 1
ATOM 678 O O . ILE A 1 82 ? 16.829 6.820 -2.835 1.00 96.12 82 ILE A O 1
ATOM 682 N N . ILE A 1 83 ? 16.198 5.863 -0.900 1.00 96.00 83 ILE A N 1
ATOM 683 C CA . ILE A 1 83 ? 16.323 4.480 -1.384 1.00 96.00 83 ILE A CA 1
ATOM 684 C C . ILE A 1 83 ? 15.376 4.216 -2.560 1.00 96.00 83 ILE A C 1
ATOM 686 O O . ILE A 1 83 ? 15.800 3.613 -3.541 1.00 96.00 83 ILE A O 1
ATOM 690 N N . LEU A 1 84 ? 14.125 4.682 -2.503 1.00 96.00 84 LEU A N 1
ATOM 691 C CA . LEU A 1 84 ? 13.168 4.538 -3.606 1.00 96.00 84 LEU A CA 1
ATOM 692 C C . LEU A 1 84 ? 13.625 5.265 -4.875 1.00 96.00 84 LEU A C 1
ATOM 694 O O . LEU A 1 84 ? 13.491 4.726 -5.973 1.00 96.00 84 LEU A O 1
ATOM 698 N N . ILE A 1 85 ? 14.182 6.470 -4.735 1.00 95.94 85 ILE A N 1
ATOM 699 C CA . ILE A 1 85 ? 14.722 7.237 -5.866 1.00 95.94 85 ILE A CA 1
ATOM 700 C C . ILE A 1 85 ? 15.911 6.497 -6.486 1.00 95.94 85 ILE A C 1
ATOM 702 O O . ILE A 1 85 ? 15.974 6.362 -7.707 1.00 95.94 85 ILE A O 1
ATOM 706 N N . LEU A 1 86 ? 16.826 5.974 -5.662 1.00 96.69 86 LEU A N 1
ATOM 707 C CA . LEU A 1 86 ? 17.945 5.156 -6.135 1.00 96.69 86 LEU A CA 1
ATOM 708 C C . LEU A 1 86 ? 17.452 3.879 -6.822 1.00 96.69 86 LEU A C 1
ATOM 710 O O . LEU A 1 86 ? 17.927 3.546 -7.903 1.00 96.69 86 LEU A O 1
ATOM 714 N N . TYR A 1 87 ? 16.472 3.193 -6.236 1.00 95.88 87 TYR A N 1
ATOM 715 C CA . TYR A 1 87 ? 15.843 2.012 -6.822 1.00 95.88 87 TYR A CA 1
ATOM 716 C C . TYR A 1 87 ? 15.300 2.301 -8.226 1.00 95.88 87 TYR A C 1
ATOM 718 O O . TYR A 1 87 ? 15.605 1.567 -9.167 1.00 95.88 87 TYR A O 1
ATOM 726 N N . LEU A 1 88 ? 14.563 3.402 -8.395 1.00 95.00 88 LEU A N 1
ATOM 727 C CA . LEU A 1 88 ? 14.053 3.804 -9.703 1.00 95.00 88 LEU A CA 1
ATOM 728 C C . LEU A 1 88 ? 15.188 4.172 -10.674 1.00 95.00 88 LEU A C 1
ATOM 730 O O . LEU A 1 88 ? 15.132 3.800 -11.845 1.00 95.00 88 LEU A O 1
ATOM 734 N N . TYR A 1 89 ? 16.228 4.862 -10.194 1.00 96.12 89 TYR A N 1
ATOM 735 C CA . TYR A 1 89 ? 17.400 5.236 -10.995 1.00 96.12 89 TYR A CA 1
ATOM 736 C C . TYR A 1 89 ? 18.140 4.015 -11.561 1.00 96.12 89 TYR A C 1
ATOM 738 O O . TYR A 1 89 ? 18.533 4.022 -12.725 1.00 96.12 89 TYR A O 1
ATOM 746 N N . TYR A 1 90 ? 18.257 2.936 -10.781 1.00 95.69 90 TYR A N 1
ATOM 747 C CA . TYR A 1 90 ? 18.836 1.661 -11.222 1.00 95.69 90 TYR A CA 1
ATOM 748 C C . TYR A 1 90 ? 17.891 0.808 -12.091 1.00 95.69 90 TYR A C 1
ATOM 750 O O . TYR A 1 90 ? 18.177 -0.360 -12.348 1.00 95.69 90 TYR A O 1
ATOM 758 N N . GLY A 1 91 ? 16.782 1.375 -12.576 1.00 92.38 91 GLY A N 1
ATOM 759 C CA . GLY A 1 91 ? 15.847 0.689 -13.468 1.00 92.38 91 GLY A CA 1
ATOM 760 C C . GLY A 1 91 ? 14.810 -0.173 -12.748 1.00 92.38 91 GLY A C 1
ATOM 761 O O . GLY A 1 91 ? 14.262 -1.092 -13.355 1.00 92.38 91 GLY A O 1
ATOM 762 N N . GLY A 1 92 ? 14.536 0.115 -11.473 1.00 92.69 92 GLY A N 1
ATOM 763 C CA . GLY A 1 92 ? 13.489 -0.542 -10.699 1.00 92.69 92 GLY A CA 1
ATOM 764 C C . GLY A 1 92 ? 12.092 -0.424 -11.321 1.00 92.69 92 GLY A C 1
ATOM 765 O O . GLY A 1 92 ? 11.803 0.447 -12.150 1.00 92.69 92 GLY A O 1
ATOM 766 N N . ASN A 1 93 ? 11.194 -1.312 -10.905 1.00 91.62 93 ASN A N 1
ATOM 767 C CA . ASN A 1 93 ? 9.821 -1.345 -11.377 1.00 91.62 93 ASN A CA 1
ATOM 768 C C . ASN A 1 93 ? 9.034 -0.094 -10.950 1.00 91.62 93 ASN A C 1
ATOM 770 O O . ASN A 1 93 ? 8.897 0.224 -9.767 1.00 91.62 93 ASN A O 1
ATOM 774 N N . LYS A 1 94 ? 8.444 0.587 -11.937 1.00 90.56 94 LYS A N 1
ATOM 775 C CA . LYS A 1 94 ? 7.686 1.829 -11.734 1.00 90.56 94 LYS A CA 1
ATOM 776 C C . LYS A 1 94 ? 6.436 1.638 -10.872 1.00 90.56 94 LYS A C 1
ATOM 778 O O . LYS A 1 94 ? 6.113 2.536 -10.107 1.00 90.56 94 LYS A O 1
ATOM 783 N N . ILE A 1 95 ? 5.751 0.497 -10.976 1.00 89.50 95 ILE A N 1
ATOM 784 C CA . ILE A 1 95 ? 4.518 0.232 -10.215 1.00 89.50 95 ILE A CA 1
ATOM 785 C C . ILE A 1 95 ? 4.854 0.122 -8.728 1.00 89.50 95 ILE A C 1
ATOM 787 O O . ILE A 1 95 ? 4.295 0.845 -7.915 1.00 89.50 95 ILE A O 1
ATOM 791 N N . ILE A 1 96 ? 5.865 -0.683 -8.392 1.00 92.50 96 ILE A N 1
ATOM 792 C CA . ILE A 1 96 ? 6.332 -0.853 -7.009 1.00 92.50 96 ILE A CA 1
ATOM 793 C C . ILE A 1 96 ? 6.785 0.484 -6.410 1.00 92.50 96 ILE A C 1
ATOM 795 O O . ILE A 1 96 ? 6.527 0.775 -5.239 1.00 92.50 96 ILE A O 1
ATOM 799 N N . PHE A 1 97 ? 7.454 1.313 -7.214 1.00 93.56 97 PHE A N 1
ATOM 800 C CA . PHE A 1 97 ? 7.841 2.660 -6.810 1.00 93.56 97 PHE A CA 1
ATOM 801 C C . PHE A 1 97 ? 6.620 3.539 -6.490 1.00 93.56 97 PHE A C 1
ATOM 803 O O . PHE A 1 97 ? 6.594 4.170 -5.432 1.00 93.56 97 PHE A O 1
ATOM 810 N N . VAL A 1 98 ? 5.601 3.547 -7.358 1.00 93.00 98 VAL A N 1
ATOM 811 C CA . VAL A 1 98 ? 4.351 4.297 -7.144 1.00 93.00 98 VAL A CA 1
ATOM 812 C C . VAL A 1 98 ? 3.623 3.806 -5.891 1.00 93.00 98 VAL A C 1
ATOM 814 O O . VAL A 1 98 ? 3.273 4.628 -5.046 1.00 93.00 98 VAL A O 1
ATOM 817 N N . ASP A 1 99 ? 3.475 2.494 -5.708 1.00 93.75 99 ASP A N 1
ATOM 818 C CA . ASP A 1 99 ? 2.841 1.904 -4.520 1.00 93.75 99 ASP A CA 1
ATOM 819 C C . ASP A 1 99 ? 3.561 2.318 -3.234 1.00 93.75 99 ASP A C 1
ATOM 821 O O . ASP A 1 99 ? 2.944 2.718 -2.245 1.00 93.75 99 ASP A O 1
ATOM 825 N N . SER A 1 100 ? 4.892 2.283 -3.258 1.00 95.44 100 SER A N 1
ATOM 826 C CA . SER A 1 100 ? 5.716 2.674 -2.116 1.00 95.44 100 SER A CA 1
ATOM 827 C C . SER A 1 100 ? 5.567 4.159 -1.781 1.00 95.44 100 SER A C 1
ATOM 829 O O . SER A 1 100 ? 5.505 4.526 -0.606 1.00 95.44 100 SER A O 1
ATOM 831 N N . ILE A 1 101 ? 5.462 5.019 -2.798 1.00 95.12 101 ILE A N 1
ATOM 832 C CA . ILE A 1 101 ? 5.162 6.443 -2.611 1.00 95.12 101 ILE A CA 1
ATOM 833 C C . ILE A 1 101 ? 3.761 6.629 -2.033 1.00 95.12 101 ILE A C 1
ATOM 835 O O . ILE A 1 101 ? 3.596 7.409 -1.097 1.00 95.12 101 ILE A O 1
ATOM 839 N N . LEU A 1 102 ? 2.759 5.907 -2.537 1.00 95.19 102 LEU A N 1
ATOM 840 C CA . LEU A 1 102 ? 1.386 5.985 -2.039 1.00 95.19 102 LEU A CA 1
ATOM 841 C C . LEU A 1 102 ? 1.290 5.645 -0.553 1.00 95.19 102 LEU A C 1
ATOM 843 O O . LEU A 1 102 ? 0.583 6.332 0.181 1.00 95.19 102 LEU A O 1
ATOM 847 N N . LEU A 1 103 ? 2.024 4.633 -0.083 1.00 95.94 103 LEU A N 1
ATOM 848 C CA . LEU A 1 103 ? 2.087 4.306 1.345 1.00 95.94 103 LEU A CA 1
ATOM 849 C C . LEU A 1 103 ? 2.562 5.500 2.187 1.00 95.94 103 LEU A C 1
ATOM 851 O O . LEU A 1 103 ? 1.975 5.796 3.232 1.00 95.94 103 LEU A O 1
ATOM 855 N N . LEU A 1 104 ? 3.593 6.209 1.715 1.00 94.50 104 LEU A N 1
ATOM 856 C CA . LEU A 1 104 ? 4.075 7.429 2.361 1.00 94.50 104 LEU A CA 1
ATOM 857 C C . LEU A 1 104 ? 3.032 8.548 2.268 1.00 94.50 104 LEU A C 1
ATOM 859 O O . LEU A 1 104 ? 2.763 9.203 3.271 1.00 94.50 104 LEU A O 1
ATOM 863 N N . ILE A 1 105 ? 2.396 8.745 1.111 1.00 93.94 105 ILE A N 1
ATOM 864 C CA . ILE A 1 105 ? 1.343 9.756 0.937 1.00 93.94 105 ILE A CA 1
ATOM 865 C C . ILE A 1 105 ? 0.205 9.521 1.932 1.00 93.94 105 ILE A C 1
ATOM 867 O O . ILE A 1 105 ? -0.137 10.442 2.668 1.00 93.94 105 ILE A O 1
ATOM 871 N N . PHE A 1 106 ? -0.338 8.305 2.029 1.00 94.56 106 PHE A N 1
ATOM 872 C CA . PHE A 1 106 ? -1.422 8.000 2.970 1.00 94.56 106 PHE A CA 1
ATOM 873 C C . PHE A 1 106 ? -1.021 8.249 4.423 1.00 94.56 106 PHE A C 1
ATOM 875 O O . PHE A 1 106 ? -1.809 8.784 5.202 1.00 94.56 106 PHE A O 1
ATOM 882 N N . LYS A 1 107 ? 0.227 7.950 4.782 1.00 92.44 107 LYS A N 1
ATOM 883 C CA . LYS A 1 107 ? 0.768 8.285 6.100 1.00 92.44 107 LYS A CA 1
ATOM 884 C C . LYS A 1 107 ? 0.795 9.793 6.356 1.00 92.44 107 LYS A C 1
ATOM 886 O O . LYS A 1 107 ? 0.379 10.242 7.422 1.00 92.44 107 LYS A O 1
ATOM 891 N N . TYR A 1 108 ? 1.274 10.584 5.399 1.00 91.19 108 TYR A N 1
ATOM 892 C CA . TYR A 1 108 ? 1.320 12.040 5.546 1.00 91.19 108 TYR A CA 1
ATOM 893 C C . TYR A 1 108 ? -0.077 12.671 5.511 1.00 91.19 108 TYR A C 1
ATOM 895 O O . TYR A 1 108 ? -0.326 13.614 6.261 1.00 91.19 108 TYR A O 1
ATOM 903 N N . LEU A 1 109 ? -1.013 12.117 4.737 1.00 92.12 109 LEU A N 1
ATOM 904 C CA . LEU A 1 109 ? -2.425 12.502 4.783 1.00 92.12 109 LEU A CA 1
ATOM 905 C C . LEU A 1 109 ? -3.017 12.259 6.177 1.00 92.12 109 LEU A C 1
ATOM 907 O O . LEU A 1 109 ? -3.696 13.140 6.705 1.00 92.12 109 LEU A O 1
ATOM 911 N N . TYR A 1 110 ? -2.687 11.132 6.810 1.00 91.31 110 TYR A N 1
ATOM 912 C CA . TYR A 1 110 ? -3.065 10.859 8.197 1.00 91.31 110 TYR A CA 1
ATOM 913 C C . TYR A 1 110 ? -2.454 11.871 9.180 1.00 91.31 110 TYR A C 1
ATOM 915 O O . TYR A 1 110 ? -3.159 12.409 10.031 1.00 91.31 110 TYR A O 1
ATOM 923 N N . TYR A 1 111 ? -1.168 12.210 9.041 1.00 89.06 111 TYR A N 1
ATOM 924 C CA . TYR A 1 111 ? -0.519 13.217 9.898 1.00 89.06 111 TYR A CA 1
ATOM 925 C C . TYR A 1 111 ? -1.059 14.633 9.712 1.00 89.06 111 TYR A C 1
ATOM 927 O O . TYR A 1 111 ? -1.133 15.386 10.680 1.00 89.06 111 TYR A O 1
ATOM 935 N N . SER A 1 112 ? -1.446 14.994 8.491 1.00 87.81 112 SER A N 1
ATOM 936 C CA . SER A 1 112 ? -2.067 16.290 8.199 1.00 87.81 112 SER A CA 1
ATOM 937 C C . SER A 1 112 ? -3.509 16.401 8.705 1.00 87.81 112 SER A C 1
ATOM 939 O O . SER A 1 112 ? -4.070 17.492 8.707 1.00 87.81 112 SER A O 1
ATOM 941 N N . GLY A 1 113 ? -4.120 15.284 9.115 1.00 85.81 113 GLY A N 1
ATOM 942 C CA . GLY A 1 113 ? -5.527 15.220 9.502 1.00 85.81 113 GLY A CA 1
ATOM 943 C C . GLY A 1 113 ? -6.506 15.212 8.324 1.00 85.81 113 GLY A C 1
ATOM 944 O O . GLY A 1 113 ? -7.707 15.158 8.564 1.00 85.81 113 GLY A O 1
ATOM 945 N N . LEU A 1 114 ? -6.026 15.224 7.072 1.00 86.31 114 LEU A N 1
ATOM 946 C CA . LEU A 1 114 ? -6.875 15.063 5.883 1.00 86.31 114 LEU A CA 1
ATOM 947 C C . LEU A 1 114 ? -7.534 13.677 5.849 1.00 86.31 114 LEU A C 1
ATOM 949 O O . LEU A 1 114 ? -8.701 13.556 5.495 1.00 86.31 114 LEU A O 1
ATOM 953 N N . LEU A 1 115 ? -6.798 12.643 6.267 1.00 86.06 115 LEU A N 1
ATOM 954 C CA . LEU A 1 115 ? -7.346 11.319 6.560 1.00 86.06 115 LEU A CA 1
ATOM 955 C C . LEU A 1 115 ? -7.498 11.175 8.078 1.00 86.06 115 LEU A C 1
ATOM 957 O O . LEU A 1 115 ? -6.574 10.754 8.771 1.00 86.06 115 LEU A O 1
ATOM 961 N N . MET A 1 116 ? -8.664 11.561 8.603 1.00 74.50 116 MET A N 1
ATOM 962 C CA . MET A 1 116 ? -8.937 11.592 10.050 1.00 74.50 116 MET A CA 1
ATOM 963 C C . MET A 1 116 ? -8.946 10.195 10.700 1.00 74.50 116 MET A C 1
ATOM 965 O O . MET A 1 116 ? -8.627 10.055 11.883 1.00 74.50 116 MET A O 1
ATOM 969 N N . GLY A 1 117 ? -9.295 9.149 9.945 1.00 79.19 117 GLY A N 1
ATOM 970 C CA . GLY A 1 117 ? -9.422 7.784 10.447 1.00 79.19 117 GLY A CA 1
ATOM 971 C C . GLY A 1 117 ? -8.119 6.986 10.404 1.00 79.19 117 GLY A C 1
ATOM 972 O O . GLY A 1 117 ? -7.525 6.754 9.346 1.00 79.19 117 GLY A O 1
ATOM 973 N N . GLY A 1 118 ? -7.704 6.463 11.563 1.00 85.38 118 GLY A N 1
ATOM 974 C CA . GLY A 1 118 ? -6.608 5.491 11.634 1.00 85.38 118 GLY A CA 1
ATOM 975 C C . GLY A 1 118 ? -6.948 4.162 10.945 1.00 85.38 118 GLY A C 1
ATOM 976 O O . GLY A 1 118 ? -6.058 3.515 10.397 1.00 85.38 118 GLY A O 1
ATOM 977 N N . ALA A 1 119 ? -8.224 3.762 10.952 1.00 89.56 119 ALA A N 1
ATOM 978 C CA . ALA A 1 119 ? -8.713 2.593 10.221 1.00 89.56 119 ALA A CA 1
ATOM 979 C C . ALA A 1 119 ? -8.689 2.835 8.704 1.00 89.56 119 ALA A C 1
ATOM 981 O O . ALA A 1 119 ? -8.122 2.022 7.979 1.00 89.56 119 ALA A O 1
ATOM 982 N N . ASP A 1 120 ? -9.197 3.983 8.252 1.00 90.94 120 ASP A N 1
ATOM 983 C CA . ASP A 1 120 ? -9.262 4.353 6.832 1.00 90.94 120 ASP A CA 1
ATOM 984 C C . ASP A 1 120 ? -7.870 4.400 6.209 1.00 90.94 120 ASP A C 1
ATOM 986 O O . ASP A 1 120 ? -7.613 3.780 5.183 1.00 90.94 120 ASP A O 1
ATOM 990 N N . THR A 1 121 ? -6.919 5.041 6.890 1.00 92.94 121 THR A N 1
ATOM 991 C CA . THR A 1 121 ? -5.529 5.114 6.421 1.00 92.94 121 THR A CA 1
ATOM 992 C C . THR A 1 121 ? -4.923 3.719 6.244 1.00 92.94 121 THR A C 1
ATOM 994 O O . THR A 1 121 ? -4.279 3.433 5.234 1.00 92.94 121 THR A O 1
ATOM 997 N N . LYS A 1 122 ? -5.145 2.822 7.210 1.00 94.94 122 LYS A N 1
ATOM 998 C CA . LYS A 1 122 ? -4.658 1.438 7.147 1.00 94.94 122 LYS A CA 1
ATOM 999 C C . LYS A 1 122 ? -5.338 0.643 6.035 1.00 94.94 122 LYS A C 1
ATOM 1001 O O . LYS A 1 122 ? -4.667 -0.162 5.391 1.00 94.94 122 LYS A O 1
ATOM 1006 N N . ALA A 1 123 ? -6.627 0.881 5.796 1.00 95.00 123 ALA A N 1
ATOM 1007 C CA . ALA A 1 123 ? -7.353 0.299 4.676 1.00 95.00 123 ALA A CA 1
ATOM 1008 C C . ALA A 1 123 ? -6.737 0.747 3.347 1.00 95.00 123 ALA A C 1
ATOM 1010 O O . ALA A 1 123 ? -6.387 -0.104 2.534 1.00 95.00 123 ALA A O 1
ATOM 1011 N N . MET A 1 124 ? -6.500 2.050 3.172 1.00 95.62 124 MET A N 1
ATOM 1012 C CA . MET A 1 124 ? -5.884 2.600 1.962 1.00 95.62 124 MET A CA 1
ATOM 1013 C C . MET A 1 124 ? -4.482 2.039 1.725 1.00 95.62 124 MET A C 1
ATOM 1015 O O . MET A 1 124 ? -4.198 1.562 0.631 1.00 95.62 124 MET A O 1
ATOM 1019 N N . MET A 1 125 ? -3.630 1.996 2.755 1.00 96.25 125 MET A N 1
ATOM 1020 C CA . MET A 1 125 ? -2.294 1.392 2.648 1.00 96.25 125 MET A CA 1
ATOM 1021 C C . MET A 1 125 ? -2.349 -0.081 2.220 1.00 96.25 125 MET A C 1
ATOM 1023 O O . MET A 1 125 ? -1.535 -0.531 1.416 1.00 96.25 125 MET A O 1
ATOM 1027 N N . ALA A 1 126 ? -3.304 -0.841 2.752 1.00 97.19 126 ALA A N 1
ATOM 1028 C CA . ALA A 1 126 ? -3.464 -2.245 2.407 1.00 97.19 126 ALA A CA 1
ATOM 1029 C C . ALA A 1 126 ? -4.057 -2.444 0.998 1.00 97.19 126 ALA A C 1
ATOM 1031 O O . ALA A 1 126 ? -3.631 -3.359 0.294 1.00 97.19 126 ALA A O 1
ATOM 1032 N N . ILE A 1 127 ? -4.983 -1.579 0.561 1.00 95.88 127 ILE A N 1
ATOM 1033 C CA . ILE A 1 127 ? -5.524 -1.577 -0.809 1.00 95.88 127 ILE A CA 1
ATOM 1034 C C . ILE A 1 127 ? -4.402 -1.322 -1.814 1.00 95.88 127 ILE A C 1
ATOM 1036 O O . ILE A 1 127 ? -4.328 -2.047 -2.802 1.00 95.88 127 ILE A O 1
ATOM 1040 N N . THR A 1 128 ? -3.499 -0.377 -1.535 1.00 95.81 128 THR A N 1
ATOM 1041 C CA . THR A 1 128 ? -2.334 -0.084 -2.386 1.00 95.81 128 THR A CA 1
ATOM 1042 C C . THR A 1 128 ? -1.519 -1.318 -2.722 1.00 95.81 128 THR A C 1
ATOM 1044 O O . THR A 1 128 ? -1.187 -1.541 -3.877 1.00 95.81 128 THR A O 1
ATOM 1047 N N . LEU A 1 129 ? -1.232 -2.157 -1.731 1.00 96.19 129 LEU A N 1
ATOM 1048 C CA . LEU A 1 129 ? -0.408 -3.349 -1.942 1.00 96.19 129 LEU A CA 1
ATOM 1049 C C . LEU A 1 129 ? -1.199 -4.511 -2.547 1.00 96.19 129 LEU A C 1
ATOM 1051 O O . LEU A 1 129 ? -0.644 -5.359 -3.249 1.00 96.19 129 LEU A O 1
ATOM 1055 N N . LEU A 1 130 ? -2.499 -4.589 -2.257 1.00 95.62 130 LEU A N 1
ATOM 1056 C CA . LEU A 1 130 ? -3.346 -5.661 -2.763 1.00 95.62 130 LEU A CA 1
ATOM 1057 C C . LEU A 1 130 ? -3.733 -5.442 -4.227 1.00 95.62 130 LEU A C 1
ATOM 1059 O O . LEU A 1 130 ? -3.665 -6.392 -5.008 1.00 95.62 130 LEU A O 1
ATOM 1063 N N . ILE A 1 131 ? -4.135 -4.224 -4.592 1.00 91.31 131 ILE A N 1
ATOM 1064 C CA . ILE A 1 131 ? -4.651 -3.849 -5.915 1.00 91.31 131 ILE A CA 1
ATOM 1065 C C . ILE A 1 131 ? -3.918 -2.575 -6.382 1.00 91.31 131 ILE A C 1
ATOM 1067 O O . ILE A 1 131 ? -4.486 -1.481 -6.347 1.00 91.31 131 ILE A O 1
ATOM 1071 N N . PRO A 1 132 ? -2.649 -2.701 -6.809 1.00 84.38 132 PRO A N 1
ATOM 1072 C CA . PRO A 1 132 ? -1.823 -1.546 -7.177 1.00 84.38 132 PRO A CA 1
ATOM 1073 C C . PRO A 1 132 ? -2.223 -0.908 -8.515 1.00 84.38 132 PRO A C 1
ATOM 1075 O O . PRO A 1 132 ? -1.955 0.259 -8.789 1.00 84.38 132 PRO A O 1
ATOM 1078 N N . TYR A 1 133 ? -2.917 -1.663 -9.364 1.00 84.31 133 TYR A N 1
ATOM 1079 C CA . TYR A 1 133 ? -3.385 -1.220 -10.669 1.00 84.31 133 TYR A CA 1
ATOM 1080 C C . TYR A 1 133 ? -4.842 -1.613 -10.890 1.00 84.31 133 TYR A C 1
ATOM 1082 O O . TYR A 1 133 ? -5.402 -2.480 -10.220 1.00 84.31 133 TYR A O 1
ATOM 1090 N N . TYR A 1 134 ? -5.433 -0.994 -11.903 1.00 83.25 134 TYR A N 1
ATOM 1091 C CA . TYR A 1 134 ? -6.801 -1.225 -12.333 1.00 83.25 134 TYR A CA 1
ATOM 1092 C C . TYR A 1 134 ? -7.107 -2.701 -12.612 1.00 83.25 134 TYR A C 1
ATOM 1094 O O . TYR A 1 134 ? -6.391 -3.336 -13.396 1.00 83.25 134 TYR A O 1
ATOM 1102 N N . PRO A 1 135 ? -8.197 -3.255 -12.053 1.00 78.94 135 PRO A N 1
ATOM 1103 C CA . PRO A 1 135 ? -8.619 -4.604 -12.383 1.00 78.94 135 PRO A CA 1
ATOM 1104 C C . PRO A 1 135 ? -9.144 -4.651 -13.827 1.00 78.94 135 PRO A C 1
ATOM 1106 O O . PRO A 1 135 ? -10.298 -4.326 -14.110 1.00 78.94 135 PRO A O 1
ATOM 1109 N N . VAL A 1 136 ? -8.287 -5.122 -14.739 1.00 76.69 136 VAL A N 1
ATOM 1110 C CA . VAL A 1 136 ? -8.553 -5.252 -16.188 1.00 76.69 136 VAL A CA 1
ATOM 1111 C C . VAL A 1 136 ? -9.843 -6.026 -16.479 1.00 76.69 136 VAL A C 1
ATOM 1113 O O . VAL A 1 136 ? -10.505 -5.800 -17.488 1.00 76.69 136 VAL A O 1
ATOM 1116 N N . THR A 1 137 ? -10.227 -6.929 -15.573 1.00 72.44 137 THR A N 1
ATOM 1117 C CA . THR A 1 137 ? -11.437 -7.752 -15.688 1.00 72.44 137 THR A CA 1
ATOM 1118 C C . THR A 1 137 ? -12.727 -6.930 -15.797 1.00 72.44 137 THR A C 1
ATOM 1120 O O . THR A 1 137 ? -13.648 -7.381 -16.471 1.00 72.44 137 THR A O 1
ATOM 1123 N N . PHE A 1 138 ? -12.796 -5.737 -15.193 1.00 71.31 138 PHE A N 1
ATOM 1124 C CA . PHE A 1 138 ? -14.003 -4.895 -15.224 1.00 71.31 138 PHE A CA 1
ATOM 1125 C C . PHE A 1 138 ? -13.920 -3.759 -16.241 1.00 71.31 138 PHE A C 1
ATOM 1127 O O . PHE A 1 138 ? -14.936 -3.378 -16.813 1.00 71.31 138 PHE A O 1
ATOM 1134 N N . THR A 1 139 ? -12.722 -3.227 -16.485 1.00 70.50 139 THR A N 1
ATOM 1135 C CA . THR A 1 139 ? -12.530 -2.112 -17.422 1.00 70.50 139 THR A CA 1
ATOM 1136 C C . THR A 1 139 ? -12.425 -2.576 -18.873 1.00 70.50 139 THR A C 1
ATOM 1138 O O . THR A 1 139 ? -12.645 -1.781 -19.781 1.00 70.50 139 THR A O 1
ATOM 1141 N N . GLY A 1 140 ? -12.038 -3.836 -19.116 1.00 68.31 140 GLY A N 1
ATOM 1142 C CA . GLY A 1 140 ? -11.733 -4.350 -20.456 1.00 68.31 140 GLY A CA 1
ATOM 1143 C C . GLY A 1 140 ? -10.490 -3.718 -21.100 1.00 68.31 140 GLY A C 1
ATOM 1144 O O . GLY A 1 140 ? -10.133 -4.073 -22.221 1.00 68.31 140 GLY A O 1
ATOM 1145 N N . LEU A 1 141 ? -9.819 -2.807 -20.392 1.00 68.69 141 LEU A N 1
ATOM 1146 C CA . LEU A 1 141 ? -8.654 -2.059 -20.845 1.00 68.69 141 LEU A CA 1
ATOM 1147 C C . LEU A 1 141 ? -7.444 -2.474 -20.008 1.00 68.69 141 LEU A C 1
ATOM 1149 O O . LEU A 1 141 ? -7.447 -2.324 -18.783 1.00 68.69 141 LEU A O 1
ATOM 1153 N N . ASP A 1 142 ? -6.395 -2.976 -20.663 1.00 69.69 142 ASP A N 1
ATOM 1154 C CA . ASP A 1 142 ? -5.131 -3.278 -19.988 1.00 69.69 142 ASP A CA 1
ATOM 1155 C C . ASP A 1 142 ? -4.319 -1.990 -19.798 1.00 69.69 142 ASP A C 1
ATOM 1157 O O . ASP A 1 142 ? -3.499 -1.585 -20.626 1.00 69.69 142 ASP A O 1
ATOM 1161 N N . ILE A 1 143 ? -4.636 -1.292 -18.709 1.00 68.88 143 ILE A N 1
ATOM 1162 C CA . ILE A 1 143 ? -4.057 0.008 -18.342 1.00 68.88 143 ILE A CA 1
ATOM 1163 C C . ILE A 1 143 ? -2.827 -0.18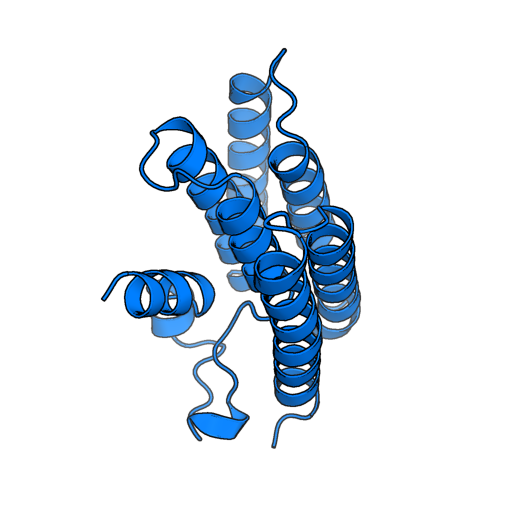8 -17.439 1.00 68.88 143 ILE A C 1
ATOM 1165 O O . ILE A 1 143 ? -2.166 0.778 -17.076 1.00 68.88 143 ILE A O 1
ATOM 1169 N N . ARG A 1 144 ? -2.456 -1.433 -17.102 1.00 65.69 144 ARG A N 1
ATOM 1170 C CA . ARG A 1 144 ? -1.377 -1.743 -16.145 1.00 65.69 144 ARG A CA 1
ATOM 1171 C C . ARG A 1 144 ? -0.079 -0.984 -16.386 1.00 65.69 144 ARG A C 1
ATOM 1173 O O . ARG A 1 144 ? 0.535 -0.518 -15.432 1.00 65.69 144 ARG A O 1
ATOM 1180 N N . THR A 1 145 ? 0.321 -0.846 -17.644 1.00 62.97 145 THR A N 1
ATOM 1181 C CA . THR A 1 145 ? 1.577 -0.201 -18.051 1.00 62.97 145 THR A CA 1
ATOM 1182 C C . THR A 1 145 ? 1.385 1.199 -18.633 1.00 62.97 145 THR A C 1
ATOM 1184 O O . THR A 1 145 ? 2.352 1.813 -19.090 1.00 62.97 145 THR A O 1
ATOM 1187 N N . GLN A 1 146 ? 0.155 1.711 -18.646 1.00 72.69 146 GLN A N 1
ATOM 1188 C CA . GLN A 1 146 ? -0.151 3.014 -19.220 1.00 72.69 146 GLN A CA 1
ATOM 1189 C C . GLN A 1 146 ? 0.141 4.134 -18.223 1.00 72.69 146 GLN A C 1
ATOM 1191 O O . GLN A 1 146 ? 0.116 3.951 -17.013 1.00 72.69 146 GLN A O 1
ATOM 1196 N N . ILE A 1 147 ? 0.357 5.340 -18.745 1.00 75.19 147 ILE A N 1
ATOM 1197 C CA . ILE A 1 147 ? 0.623 6.546 -17.947 1.00 75.19 147 ILE A CA 1
ATOM 1198 C C . ILE A 1 147 ? -0.460 6.770 -16.874 1.00 75.19 147 ILE A C 1
ATOM 1200 O O . ILE A 1 147 ? -0.158 7.247 -15.784 1.00 75.19 147 ILE A O 1
ATOM 1204 N N . VAL A 1 148 ? -1.702 6.366 -17.154 1.00 78.00 148 VAL A N 1
ATOM 1205 C CA . VAL A 1 148 ? -2.829 6.481 -16.222 1.00 78.00 148 VAL A CA 1
ATOM 1206 C C . VAL A 1 148 ? -2.591 5.703 -14.925 1.00 78.00 148 VAL A C 1
ATOM 1208 O O . VAL A 1 148 ? -2.822 6.271 -13.867 1.00 78.00 148 VAL A O 1
ATOM 1211 N N . SER A 1 149 ? -2.054 4.475 -14.963 1.00 76.25 149 SER A N 1
ATOM 1212 C CA . SER A 1 149 ? -1.796 3.698 -13.735 1.00 76.25 149 SER A CA 1
ATOM 1213 C C . SER A 1 149 ? -0.686 4.295 -12.864 1.00 76.25 149 SER A C 1
ATOM 1215 O O . SER A 1 149 ? -0.597 3.972 -11.685 1.00 76.25 149 SER A O 1
ATOM 1217 N N . ILE A 1 150 ? 0.138 5.180 -13.432 1.00 79.62 150 ILE A N 1
ATOM 1218 C CA . ILE A 1 150 ? 1.209 5.891 -12.727 1.00 79.62 150 ILE A CA 1
ATOM 1219 C C . ILE A 1 150 ? 0.697 7.217 -12.153 1.00 79.62 150 ILE A C 1
ATOM 1221 O O . ILE A 1 150 ? 1.003 7.548 -11.012 1.00 79.62 150 ILE A O 1
ATOM 1225 N N . ILE A 1 151 ? -0.056 7.990 -12.943 1.00 81.50 151 ILE A N 1
ATOM 1226 C CA . ILE A 1 151 ? -0.553 9.316 -12.539 1.00 81.50 151 ILE A CA 1
ATOM 1227 C C . ILE A 1 151 ? -1.745 9.195 -11.588 1.00 81.50 151 ILE A C 1
ATOM 1229 O O . ILE A 1 151 ? -1.839 9.943 -10.617 1.00 81.50 151 ILE A O 1
ATOM 1233 N N . PHE A 1 152 ? -2.654 8.268 -11.877 1.00 84.62 152 PHE A N 1
ATOM 1234 C CA . PHE A 1 152 ? -3.889 8.064 -11.135 1.00 84.62 152 PHE A CA 1
ATOM 1235 C C . PHE A 1 152 ? -4.055 6.575 -10.808 1.00 84.62 152 PHE A C 1
ATOM 1237 O O . PHE A 1 152 ? -4.817 5.866 -11.453 1.00 84.62 152 PHE A O 1
ATOM 1244 N N . PRO A 1 153 ? -3.270 6.055 -9.856 1.00 88.31 153 PRO A N 1
ATOM 1245 C CA . PRO A 1 153 ? -3.334 4.657 -9.462 1.00 88.31 153 PRO A CA 1
ATOM 1246 C C . PRO A 1 153 ? -4.666 4.340 -8.767 1.00 88.31 153 PRO A C 1
ATOM 1248 O O . PRO A 1 153 ? -5.252 5.180 -8.081 1.00 88.31 153 PRO A O 1
ATOM 1251 N N . TYR A 1 154 ? -5.108 3.089 -8.889 1.00 89.19 154 TYR A N 1
ATOM 1252 C CA . TYR A 1 154 ? -6.406 2.619 -8.387 1.00 89.19 154 TYR A CA 1
ATOM 1253 C C . TYR A 1 154 ? -6.708 2.981 -6.913 1.00 89.19 154 TYR A C 1
ATOM 1255 O O . TYR A 1 154 ? -7.825 3.412 -6.629 1.00 89.19 154 TYR A O 1
ATOM 1263 N N . PRO A 1 155 ? -5.760 2.900 -5.957 1.00 92.00 155 PRO A N 1
ATOM 1264 C CA . PRO A 1 155 ? -6.022 3.299 -4.573 1.00 92.00 155 PRO A CA 1
ATOM 1265 C C . PRO A 1 155 ? -6.400 4.777 -4.427 1.00 92.00 155 PRO A C 1
ATOM 1267 O O . PRO A 1 155 ? -7.242 5.111 -3.602 1.00 92.00 155 PRO A O 1
ATOM 1270 N N . ILE A 1 156 ? -5.814 5.676 -5.223 1.00 91.12 156 ILE A N 1
ATOM 1271 C CA . ILE A 1 156 ? -6.184 7.098 -5.202 1.00 91.12 156 ILE A CA 1
ATOM 1272 C C . ILE A 1 156 ? -7.620 7.279 -5.694 1.00 91.12 156 ILE A C 1
ATOM 1274 O O . ILE A 1 156 ? -8.379 8.054 -5.118 1.00 91.12 156 ILE A O 1
ATOM 1278 N N . GLU A 1 157 ? -8.015 6.544 -6.726 1.00 89.69 157 GLU A N 1
ATOM 1279 C CA . GLU A 1 157 ? -9.379 6.589 -7.234 1.00 89.69 157 GLU A CA 1
ATOM 1280 C C . GLU A 1 157 ? -10.390 6.096 -6.199 1.00 89.69 157 GLU A C 1
ATOM 1282 O O . GLU A 1 157 ? -11.384 6.775 -5.953 1.00 89.69 157 GLU A O 1
ATOM 1287 N N . VAL A 1 158 ? -10.103 4.974 -5.530 1.00 90.81 158 VAL A N 1
ATOM 1288 C CA . VAL A 1 158 ? -10.935 4.480 -4.423 1.00 90.81 158 VAL A CA 1
ATOM 1289 C C . VAL A 1 158 ? -11.101 5.557 -3.349 1.00 90.81 158 VAL A C 1
ATOM 1291 O O . VAL A 1 158 ? -12.219 5.766 -2.881 1.00 90.81 158 VAL A O 1
ATOM 1294 N N . LEU A 1 159 ? -10.029 6.284 -3.002 1.00 91.38 159 LEU A N 1
ATOM 1295 C CA . LEU A 1 159 ? -10.125 7.403 -2.062 1.00 91.38 159 LEU A CA 1
ATOM 1296 C C . LEU A 1 159 ? -11.084 8.476 -2.583 1.00 91.38 159 LEU A C 1
ATOM 1298 O O . LEU A 1 159 ? -12.002 8.868 -1.869 1.00 91.38 159 LEU A O 1
ATOM 1302 N N . PHE A 1 160 ? -10.891 8.949 -3.814 1.00 89.50 160 PHE A N 1
ATOM 1303 C CA . PHE A 1 160 ? -11.713 10.025 -4.362 1.00 89.50 160 PHE A CA 1
ATOM 1304 C C . PHE A 1 160 ? -13.190 9.648 -4.455 1.00 89.50 160 PHE A C 1
ATOM 1306 O O . PHE A 1 160 ? -14.029 10.437 -4.032 1.00 89.50 160 PHE A O 1
ATOM 1313 N N . TYR A 1 161 ? -13.513 8.439 -4.919 1.00 88.88 161 TYR A N 1
ATOM 1314 C CA . TYR A 1 161 ? -14.901 7.970 -4.956 1.00 88.88 161 TYR A CA 1
ATOM 1315 C C . TYR A 1 161 ? -15.496 7.724 -3.571 1.00 88.88 161 TYR A C 1
ATOM 1317 O O . TYR A 1 161 ? -16.710 7.756 -3.439 1.00 88.88 161 TYR A O 1
ATOM 1325 N N . SER A 1 162 ? -14.677 7.474 -2.547 1.00 84.94 162 SER A N 1
ATOM 1326 C CA . SER A 1 162 ? -15.177 7.325 -1.174 1.00 84.94 162 SER A CA 1
ATOM 1327 C C . SER A 1 162 ? -15.533 8.655 -0.502 1.00 84.94 162 SER A C 1
ATOM 1329 O O . SER A 1 162 ? -16.275 8.658 0.476 1.00 84.94 162 SER A O 1
ATOM 1331 N N . VAL A 1 163 ? -14.980 9.768 -0.999 1.00 81.25 163 VAL A N 1
ATOM 1332 C CA . VAL A 1 163 ? -15.178 11.120 -0.448 1.00 81.25 163 VAL A CA 1
ATOM 1333 C C . VAL A 1 163 ? -16.353 11.854 -1.104 1.00 81.25 163 VAL A C 1
ATOM 1335 O O . VAL A 1 163 ? -16.928 12.742 -0.475 1.00 81.25 163 VAL A O 1
ATOM 1338 N N . ILE A 1 164 ? -16.680 11.514 -2.355 1.00 69.75 164 ILE A N 1
ATOM 1339 C CA . ILE A 1 164 ? -17.809 12.071 -3.122 1.00 69.75 164 ILE A CA 1
ATOM 1340 C C . ILE A 1 164 ? -19.117 11.416 -2.674 1.00 69.75 164 ILE A C 1
ATOM 1342 O O . ILE A 1 164 ? -20.092 12.172 -2.460 1.00 69.75 164 ILE A O 1
#

Radius of gyration: 15.37 Å; chains: 1; bounding box: 40×31×39 Å

Foldseek 3Di:
DPVLLVVLVVLLCVLVVVQVVCCVPPVDGDLVSLVVLLVVLLVSVCVVVVNFVLSVLLVVLLVCLLVVPPPCNPVVVVVSLVVLVVCVVVVHDLLSSLLSVQSVVLSVCCVVCVVVDSSVSSSLNSSCSSNSADSCVPVVDPCVPPPCCNVPNPSNVVVVVVVD